Protein AF-A0A672KCG5-F1 (afdb_monomer)

Structure (mmCIF, N/CA/C/O backbone):
data_AF-A0A672KCG5-F1
#
_entry.id   AF-A0A672KCG5-F1
#
loop_
_atom_site.group_PDB
_atom_site.id
_atom_site.type_symbol
_atom_site.label_atom_id
_atom_site.label_alt_id
_atom_site.label_comp_id
_atom_site.label_asym_id
_atom_site.label_entity_id
_atom_site.label_seq_id
_atom_site.pdbx_PDB_ins_code
_atom_site.Cartn_x
_atom_site.Cartn_y
_atom_site.Cartn_z
_atom_site.occupancy
_atom_site.B_iso_or_equiv
_atom_site.auth_seq_id
_atom_site.auth_comp_id
_atom_site.auth_asym_id
_atom_site.auth_atom_id
_atom_site.pdbx_PDB_model_num
ATOM 1 N N . MET A 1 1 ? -6.458 -7.877 -13.369 1.00 79.88 1 MET A N 1
ATOM 2 C CA . MET A 1 1 ? -6.335 -8.167 -11.924 1.00 79.88 1 MET A CA 1
ATOM 3 C C . MET A 1 1 ? -4.850 -8.227 -11.585 1.00 79.88 1 MET A C 1
ATOM 5 O O . MET A 1 1 ? -4.157 -8.985 -12.246 1.00 79.88 1 MET A O 1
ATOM 9 N N . ILE A 1 2 ? -4.350 -7.375 -10.677 1.00 95.38 2 ILE A N 1
ATOM 10 C CA . ILE A 1 2 ? -2.902 -7.258 -10.365 1.00 95.38 2 ILE A CA 1
ATOM 11 C C . ILE A 1 2 ? -2.534 -7.689 -8.943 1.00 95.38 2 ILE A C 1
ATOM 13 O O . ILE A 1 2 ? -1.356 -7.815 -8.634 1.00 95.38 2 ILE A O 1
ATOM 17 N N . TYR A 1 3 ? -3.533 -7.888 -8.083 1.00 96.62 3 TYR A N 1
ATOM 18 C CA . TYR A 1 3 ? -3.367 -8.311 -6.700 1.00 96.62 3 TYR A CA 1
ATOM 19 C C . TYR A 1 3 ? -3.906 -9.727 -6.525 1.00 96.62 3 TYR A C 1
ATOM 21 O O . TYR A 1 3 ? -4.927 -10.094 -7.114 1.00 96.62 3 TYR A O 1
ATOM 29 N N . THR A 1 4 ? -3.234 -10.533 -5.713 1.00 96.69 4 THR A N 1
ATOM 30 C CA . THR A 1 4 ? -3.655 -11.900 -5.387 1.00 96.69 4 THR A CA 1
ATOM 31 C C . THR A 1 4 ? -3.192 -12.263 -3.986 1.00 96.69 4 THR A C 1
ATOM 33 O O . THR A 1 4 ? -2.094 -11.908 -3.565 1.00 96.69 4 THR A O 1
ATOM 36 N N . TYR A 1 5 ? -4.036 -12.969 -3.240 1.00 95.75 5 TYR A N 1
ATOM 37 C CA . TYR A 1 5 ? -3.682 -13.440 -1.910 1.00 95.75 5 TYR A CA 1
ATOM 38 C C . TYR A 1 5 ? -2.864 -14.730 -1.964 1.00 95.75 5 TYR A C 1
ATOM 40 O O . TYR A 1 5 ? -3.201 -15.653 -2.696 1.00 95.75 5 TYR A O 1
ATOM 48 N N . SER A 1 6 ? -1.831 -14.798 -1.127 1.00 94.81 6 SER A N 1
ATOM 49 C CA . SER A 1 6 ? -1.044 -16.003 -0.867 1.00 94.81 6 SER A CA 1
ATOM 50 C C . SER A 1 6 ? -0.867 -16.151 0.642 1.00 94.81 6 SER A C 1
ATOM 52 O O . SER A 1 6 ? 0.056 -15.587 1.230 1.00 94.81 6 SER A O 1
ATOM 54 N N . GLY A 1 7 ? -1.795 -16.857 1.294 1.00 92.31 7 GLY A N 1
ATOM 55 C CA . GLY A 1 7 ? -1.801 -16.993 2.753 1.00 92.31 7 GLY A CA 1
ATOM 56 C C . GLY A 1 7 ? -1.974 -15.637 3.437 1.00 92.31 7 GLY A C 1
ATOM 57 O O . GLY A 1 7 ? -2.993 -14.983 3.255 1.00 92.31 7 GLY A O 1
ATOM 58 N N . LEU A 1 8 ? -0.988 -15.181 4.205 1.00 90.69 8 LEU A N 1
ATOM 59 C CA . LEU A 1 8 ? -1.003 -13.850 4.831 1.00 90.69 8 LEU A CA 1
ATOM 60 C C . LEU A 1 8 ? -0.619 -12.721 3.862 1.00 90.69 8 LEU A C 1
ATOM 62 O O . LEU A 1 8 ? -0.945 -11.562 4.101 1.00 90.69 8 LEU A O 1
ATOM 66 N N . PHE A 1 9 ? 0.045 -13.049 2.756 1.00 93.94 9 PHE A N 1
ATOM 67 C CA . PHE A 1 9 ? 0.602 -12.059 1.846 1.00 93.94 9 PHE A CA 1
ATOM 68 C C . PHE A 1 9 ? -0.422 -11.582 0.813 1.00 93.94 9 PHE A C 1
ATOM 70 O O . PHE A 1 9 ? -1.248 -12.353 0.312 1.00 93.94 9 PHE A O 1
ATOM 77 N N . CYS A 1 10 ? -0.321 -10.304 0.449 1.00 95.12 10 CYS A N 1
ATOM 78 C CA . CYS A 1 10 ? -0.938 -9.743 -0.748 1.00 95.12 10 CYS A CA 1
ATOM 79 C C . CYS A 1 10 ? 0.155 -9.571 -1.803 1.00 95.12 10 CYS A C 1
ATOM 81 O O . CYS A 1 10 ? 1.007 -8.690 -1.692 1.00 95.12 10 CYS A O 1
ATOM 83 N N . VAL A 1 11 ? 0.156 -10.450 -2.800 1.00 95.94 11 VAL A N 1
ATOM 84 C CA . VAL A 1 11 ? 1.096 -10.410 -3.918 1.00 95.94 11 VAL A CA 1
ATOM 85 C C . VAL A 1 11 ? 0.572 -9.415 -4.942 1.00 95.94 11 VAL A C 1
ATOM 87 O O . VAL A 1 11 ? -0.613 -9.426 -5.274 1.00 95.94 11 VAL A O 1
ATOM 90 N N . THR A 1 12 ? 1.454 -8.556 -5.445 1.00 95.31 12 THR A N 1
ATOM 91 C CA . THR A 1 12 ? 1.142 -7.600 -6.507 1.00 95.31 12 THR A CA 1
ATOM 92 C C . THR A 1 12 ? 2.102 -7.773 -7.674 1.00 95.31 12 THR A C 1
ATOM 94 O O . THR A 1 12 ? 3.296 -7.997 -7.473 1.00 95.31 12 THR A O 1
ATOM 97 N N . VAL A 1 13 ? 1.581 -7.670 -8.894 1.00 94.88 13 VAL A N 1
ATOM 98 C CA . VAL A 1 13 ? 2.373 -7.663 -10.127 1.00 94.88 13 VAL A CA 1
ATOM 99 C C . VAL A 1 13 ? 2.251 -6.287 -10.762 1.00 94.88 13 VAL A C 1
ATOM 101 O O . VAL A 1 13 ? 1.143 -5.806 -10.989 1.00 94.88 13 VAL A O 1
ATOM 104 N N . ASN A 1 14 ? 3.384 -5.647 -11.060 1.00 93.62 14 ASN A N 1
ATOM 105 C CA . ASN A 1 14 ? 3.387 -4.341 -11.711 1.00 93.62 14 ASN A CA 1
ATOM 106 C C . ASN A 1 14 ? 2.785 -4.456 -13.129 1.00 93.62 14 ASN A C 1
ATOM 108 O O . ASN A 1 14 ? 3.369 -5.142 -13.968 1.00 93.62 14 ASN A O 1
ATOM 112 N N . PRO A 1 15 ? 1.648 -3.796 -13.431 1.00 93.62 15 PRO A N 1
ATOM 113 C CA . PRO A 1 15 ? 1.016 -3.897 -14.746 1.00 93.62 15 PRO A CA 1
ATOM 114 C C . PRO A 1 15 ? 1.730 -3.094 -15.839 1.00 93.62 15 PRO A C 1
ATOM 116 O O . PRO A 1 15 ? 1.352 -3.216 -17.003 1.00 93.62 15 PRO A O 1
ATOM 119 N N . TYR A 1 16 ? 2.676 -2.216 -15.478 1.00 90.25 16 TYR A N 1
ATOM 120 C CA . TYR A 1 16 ? 3.294 -1.232 -16.381 1.00 90.25 16 TYR A CA 1
ATOM 121 C C . TYR A 1 16 ? 2.275 -0.381 -17.167 1.00 90.25 16 TYR A C 1
ATOM 123 O O . TYR A 1 16 ? 2.574 0.156 -18.231 1.00 90.25 16 TYR A O 1
ATOM 131 N N . LYS A 1 17 ? 1.051 -0.264 -16.639 1.00 90.50 17 LYS A N 1
ATOM 132 C CA . LYS A 1 17 ? -0.076 0.473 -17.215 1.00 90.50 17 LYS A CA 1
ATOM 133 C C . LYS A 1 17 ? -0.867 1.143 -16.101 1.00 90.50 17 LYS A C 1
ATOM 135 O O . LYS A 1 17 ? -0.958 0.615 -14.991 1.00 90.50 17 LYS A O 1
ATOM 140 N N . LEU A 1 18 ? -1.460 2.291 -16.410 1.00 88.25 18 LEU A N 1
ATOM 141 C CA . LEU A 1 18 ? -2.422 2.930 -15.522 1.00 88.25 18 LEU A CA 1
ATOM 142 C C . LEU A 1 18 ? -3.716 2.118 -15.546 1.00 88.25 18 LEU A C 1
ATOM 144 O O . LEU A 1 18 ? -4.291 1.886 -16.607 1.00 88.25 18 LEU A O 1
ATOM 148 N N . LEU A 1 19 ? -4.141 1.661 -14.373 1.00 91.44 19 LEU A N 1
ATOM 149 C CA . LEU A 1 19 ? -5.399 0.953 -14.180 1.00 91.44 19 LEU A CA 1
ATOM 150 C C . LEU A 1 19 ? -6.286 1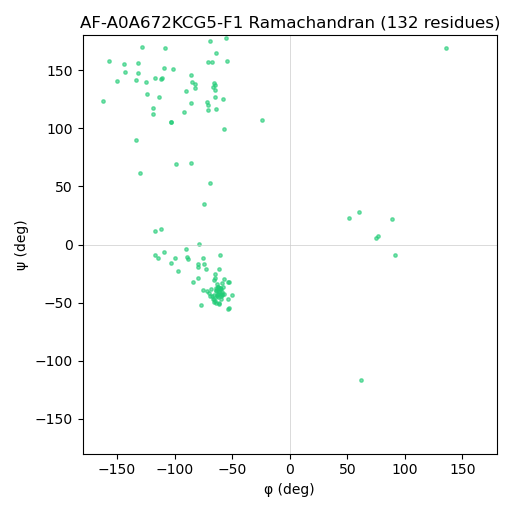.788 -13.246 1.00 91.44 19 LEU A C 1
ATOM 152 O O . LEU A 1 19 ? -5.749 2.342 -12.281 1.00 91.44 19 LEU A O 1
ATOM 156 N N . PRO A 1 20 ? -7.614 1.824 -13.457 1.00 92.69 20 PRO A N 1
ATOM 157 C CA . PRO A 1 20 ? -8.569 2.561 -12.615 1.00 92.69 20 PRO A CA 1
ATOM 158 C C . PRO A 1 20 ? -8.831 1.860 -11.263 1.00 92.69 20 PRO A C 1
ATOM 160 O O . PRO A 1 20 ? -9.934 1.836 -10.737 1.00 92.69 20 PRO A O 1
ATOM 163 N N . VAL A 1 21 ? -7.813 1.207 -10.695 1.00 92.69 21 VAL A N 1
ATOM 164 C CA . VAL A 1 21 ? -7.911 0.428 -9.444 1.00 92.69 21 VAL A CA 1
ATOM 165 C C . VAL A 1 21 ? -7.631 1.272 -8.198 1.00 92.69 21 VAL A C 1
ATOM 167 O O . VAL A 1 21 ? -7.731 0.781 -7.081 1.00 92.69 21 VAL A O 1
ATOM 170 N N . TYR A 1 22 ? -7.267 2.543 -8.375 1.00 90.88 22 TYR A N 1
ATOM 171 C CA . TYR A 1 22 ? -6.936 3.465 -7.283 1.00 90.88 22 TYR A CA 1
ATOM 172 C C . TYR A 1 22 ? -7.892 4.657 -7.196 1.00 90.88 22 TYR A C 1
ATOM 174 O O . TYR A 1 22 ? -7.589 5.623 -6.495 1.00 90.88 22 TYR A O 1
ATOM 182 N N . ASP A 1 23 ? -9.005 4.603 -7.923 1.00 91.25 23 ASP A N 1
ATOM 183 C CA . ASP A 1 23 ? -9.985 5.681 -7.962 1.00 91.25 23 ASP A CA 1
ATOM 184 C C . ASP A 1 23 ? -10.738 5.774 -6.627 1.00 91.25 23 ASP A C 1
ATOM 186 O O . ASP A 1 23 ? -10.811 4.814 -5.852 1.00 91.25 23 ASP A O 1
ATOM 190 N N . SER A 1 24 ? -11.304 6.946 -6.342 1.00 88.12 24 SER A N 1
ATOM 191 C CA . SER A 1 24 ? -12.018 7.220 -5.087 1.00 88.12 24 SER A CA 1
ATOM 192 C C . SER A 1 24 ? -13.208 6.283 -4.860 1.00 88.12 24 SER A C 1
ATOM 194 O O . SER A 1 24 ? -13.488 5.907 -3.723 1.00 88.12 24 SER A O 1
ATOM 196 N N . GLU A 1 25 ? -13.874 5.855 -5.931 1.00 92.25 25 GLU A N 1
ATOM 197 C CA . GLU A 1 25 ? -14.957 4.868 -5.885 1.00 92.25 25 GLU A CA 1
ATOM 198 C C . GLU A 1 25 ? -14.465 3.517 -5.356 1.00 92.25 25 GLU A C 1
ATOM 200 O O . GLU A 1 25 ? -15.122 2.887 -4.526 1.00 92.25 25 GLU A O 1
ATOM 205 N N . VAL A 1 26 ? -13.263 3.105 -5.771 1.00 92.88 26 VAL A N 1
ATOM 206 C CA . VAL A 1 26 ? -12.626 1.880 -5.283 1.00 92.88 26 VAL A CA 1
ATOM 207 C C . VAL A 1 26 ? -12.267 2.046 -3.809 1.00 92.88 26 VAL A C 1
ATOM 209 O O . VAL A 1 26 ? -12.571 1.171 -3.009 1.00 92.88 26 VAL A O 1
ATOM 212 N N . VAL A 1 27 ? -11.703 3.186 -3.403 1.00 91.19 27 VAL A N 1
ATOM 213 C CA . VAL A 1 27 ? -11.436 3.468 -1.978 1.00 91.19 27 VAL A CA 1
ATOM 214 C C . VAL A 1 27 ? -12.707 3.305 -1.134 1.00 91.19 27 VAL A C 1
ATOM 216 O O . VAL A 1 27 ? -12.683 2.611 -0.117 1.00 91.19 27 VAL A O 1
ATOM 219 N N . ALA A 1 28 ? -13.828 3.877 -1.578 1.00 90.81 28 ALA A N 1
ATOM 220 C CA . ALA A 1 28 ? -15.107 3.768 -0.881 1.00 90.81 28 ALA A CA 1
ATOM 221 C C . ALA A 1 28 ? -15.636 2.324 -0.830 1.00 90.81 28 ALA A C 1
ATOM 223 O O . ALA A 1 28 ? -16.148 1.901 0.206 1.00 90.81 28 ALA A O 1
ATOM 224 N N . ALA A 1 29 ? -15.482 1.555 -1.911 1.00 93.06 29 ALA A N 1
ATOM 225 C CA . ALA A 1 29 ? -15.951 0.172 -1.988 1.00 93.06 29 ALA A CA 1
ATOM 226 C C . ALA A 1 29 ? -15.220 -0.779 -1.023 1.00 93.06 29 ALA A C 1
ATOM 228 O O . ALA A 1 29 ? -15.813 -1.752 -0.557 1.00 93.06 29 ALA A O 1
ATOM 229 N N . TYR A 1 30 ? -13.947 -0.503 -0.722 1.00 94.00 30 TYR A N 1
ATOM 230 C CA . TYR A 1 30 ? -13.118 -1.323 0.170 1.00 94.00 30 TYR A CA 1
ATOM 231 C C . TYR A 1 30 ? -13.198 -0.914 1.645 1.00 94.00 30 TYR A C 1
ATOM 233 O O . TYR A 1 30 ? -12.742 -1.663 2.510 1.00 94.00 30 TYR A O 1
ATOM 241 N N . ARG A 1 31 ? -13.800 0.239 1.947 1.00 92.00 31 ARG A N 1
ATOM 242 C CA . ARG A 1 31 ? -13.913 0.750 3.312 1.00 92.00 31 ARG A CA 1
ATOM 243 C C . ARG A 1 31 ? -14.775 -0.157 4.181 1.00 92.00 31 ARG A C 1
ATOM 245 O O . ARG A 1 31 ? -15.935 -0.422 3.862 1.00 92.00 31 ARG A O 1
ATOM 252 N N . GLY A 1 32 ? -14.233 -0.571 5.321 1.00 89.62 32 GLY A N 1
ATOM 253 C CA . GLY A 1 32 ? -14.959 -1.370 6.301 1.00 89.62 32 GLY A CA 1
ATOM 254 C C . GLY A 1 32 ? -15.146 -2.839 5.910 1.00 89.62 32 GLY A C 1
ATOM 255 O O . GLY A 1 32 ? -15.870 -3.552 6.605 1.00 89.62 32 GLY A O 1
ATOM 256 N N . LYS A 1 33 ? -14.552 -3.292 4.799 1.00 91.88 33 LYS A N 1
ATOM 257 C CA . LYS A 1 33 ? -14.752 -4.641 4.262 1.00 91.88 33 LYS A CA 1
ATOM 258 C C . LYS A 1 33 ? -13.733 -5.614 4.823 1.00 91.88 33 LYS A C 1
ATOM 260 O O . LYS A 1 33 ? -12.527 -5.388 4.742 1.00 91.88 33 LYS A O 1
ATOM 265 N N . LYS A 1 34 ? -14.219 -6.766 5.288 1.00 88.69 34 LYS A N 1
ATOM 266 C CA . LYS A 1 34 ? -13.334 -7.867 5.674 1.00 88.69 34 LYS A CA 1
ATOM 267 C C . LYS A 1 34 ? -12.636 -8.443 4.450 1.00 88.69 34 LYS A C 1
ATOM 269 O O . LYS A 1 34 ? -13.151 -8.421 3.333 1.00 88.69 34 LYS A O 1
ATOM 274 N N . ARG A 1 35 ? -11.494 -9.088 4.684 1.00 88.75 35 ARG A N 1
ATOM 275 C CA . ARG A 1 35 ? -10.716 -9.775 3.642 1.00 88.75 35 ARG A CA 1
ATOM 276 C C . ARG A 1 35 ? -11.520 -10.776 2.796 1.00 88.75 35 ARG A C 1
ATOM 278 O O . ARG A 1 35 ? -11.203 -10.962 1.630 1.00 88.75 35 ARG A O 1
ATOM 285 N N . SER A 1 36 ? -12.522 -11.430 3.379 1.00 89.06 36 SER A N 1
ATOM 286 C CA . SER A 1 36 ? -13.399 -12.390 2.692 1.00 89.06 36 SER A CA 1
ATOM 287 C C . SER A 1 36 ? -14.497 -11.735 1.850 1.00 89.06 36 SER A C 1
ATOM 289 O O . SER A 1 36 ? -15.112 -12.407 1.031 1.00 89.06 36 SER A O 1
ATOM 291 N N . GLU A 1 37 ? -14.772 -10.450 2.072 1.00 91.12 37 GLU A N 1
ATOM 292 C CA . GLU A 1 37 ? -15.888 -9.713 1.466 1.00 91.12 37 GLU A CA 1
ATOM 293 C C . GLU A 1 37 ? -15.458 -8.865 0.264 1.00 91.12 37 GLU A C 1
ATOM 295 O O . GLU A 1 37 ? -16.308 -8.356 -0.464 1.00 91.12 37 GLU A O 1
ATOM 300 N N . ALA A 1 38 ? -14.150 -8.700 0.058 1.00 91.25 38 ALA A N 1
ATOM 301 C CA . ALA A 1 38 ? -13.583 -7.907 -1.020 1.00 91.25 38 ALA A CA 1
ATOM 302 C C . ALA A 1 38 ? -12.482 -8.690 -1.755 1.00 91.25 38 ALA A C 1
ATOM 304 O O . ALA A 1 38 ? -11.767 -9.483 -1.134 1.00 91.25 38 ALA A O 1
ATOM 305 N N . PRO A 1 39 ? -12.309 -8.479 -3.073 1.00 93.94 39 PRO A N 1
ATOM 306 C CA . PRO A 1 39 ? -11.231 -9.121 -3.808 1.00 93.94 39 PRO A CA 1
ATOM 307 C C . PRO A 1 39 ? -9.850 -8.652 -3.312 1.00 93.94 39 PRO A C 1
ATOM 309 O O . PRO A 1 39 ? -9.741 -7.649 -2.605 1.00 93.94 39 PRO A O 1
ATOM 312 N N . PRO A 1 40 ? -8.761 -9.359 -3.664 1.00 96.00 40 PRO A N 1
ATOM 313 C CA . PRO A 1 40 ? -7.426 -8.959 -3.245 1.00 96.00 40 PRO A CA 1
ATOM 314 C C . PRO A 1 40 ? -7.089 -7.540 -3.708 1.00 96.00 40 PRO A C 1
ATOM 316 O O . PRO A 1 40 ? -7.154 -7.237 -4.899 1.00 96.00 40 PRO A O 1
ATOM 319 N N . HIS A 1 41 ? -6.706 -6.680 -2.766 1.00 96.19 41 HIS A N 1
ATOM 320 C CA . HIS A 1 41 ? -6.283 -5.310 -3.040 1.00 96.19 41 HIS A CA 1
ATOM 321 C C . HIS A 1 41 ? -5.391 -4.770 -1.919 1.00 96.19 41 HIS A C 1
ATOM 323 O O . HIS A 1 41 ? -5.457 -5.241 -0.780 1.00 96.19 41 HIS A O 1
ATOM 329 N N . ILE A 1 42 ? -4.582 -3.749 -2.222 1.00 95.75 42 ILE A N 1
ATOM 330 C CA . ILE A 1 42 ? -3.789 -3.043 -1.202 1.00 95.75 42 ILE A CA 1
ATOM 331 C C . ILE A 1 42 ? -4.689 -2.344 -0.172 1.00 95.75 42 ILE A C 1
ATOM 333 O O . ILE A 1 42 ? -4.380 -2.345 1.014 1.00 95.75 42 ILE A O 1
ATOM 337 N N . PHE A 1 43 ? -5.848 -1.841 -0.605 1.00 95.62 43 PHE A N 1
ATOM 338 C CA . PHE A 1 43 ? -6.822 -1.180 0.270 1.00 95.62 43 PHE A CA 1
ATOM 339 C C . PHE A 1 43 ? -7.407 -2.123 1.317 1.00 95.62 4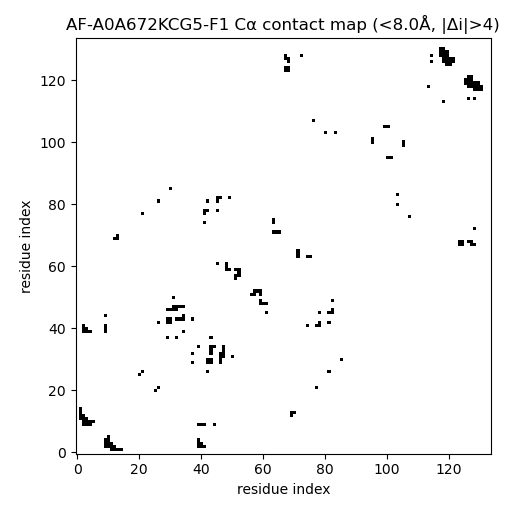3 PHE A C 1
ATOM 341 O O . PHE A 1 43 ? -7.524 -1.721 2.463 1.00 95.62 43 PHE A O 1
ATOM 348 N N . THR A 1 44 ? -7.660 -3.395 0.991 1.00 94.75 44 THR A N 1
ATOM 349 C CA . THR A 1 44 ? -8.090 -4.385 1.990 1.00 94.75 44 THR A CA 1
ATOM 350 C C . THR A 1 44 ? -7.029 -4.609 3.069 1.00 94.75 44 THR A C 1
ATOM 352 O O . THR A 1 44 ? -7.360 -4.828 4.228 1.00 94.75 44 THR A O 1
ATOM 355 N N . ILE A 1 45 ? -5.739 -4.577 2.709 1.00 95.25 45 ILE A N 1
ATOM 356 C CA . ILE A 1 45 ? -4.646 -4.715 3.685 1.00 95.25 45 ILE A CA 1
ATOM 357 C C . ILE A 1 45 ? -4.582 -3.479 4.585 1.00 95.25 45 ILE A C 1
ATOM 359 O O . ILE A 1 45 ? -4.485 -3.620 5.802 1.00 95.25 45 ILE A O 1
ATOM 363 N N . SER A 1 46 ? -4.686 -2.285 3.998 1.00 95.25 46 SER A N 1
ATOM 364 C CA . SER A 1 46 ? -4.726 -1.027 4.745 1.00 95.25 46 SER A CA 1
ATOM 365 C C . SER A 1 46 ? -5.952 -0.922 5.661 1.00 95.25 46 SER A C 1
ATOM 367 O O . SER A 1 46 ? -5.801 -0.536 6.815 1.00 95.25 46 SER A O 1
ATOM 369 N N . ASP A 1 47 ? -7.144 -1.300 5.191 1.00 94.69 47 ASP A N 1
ATOM 370 C CA . ASP A 1 47 ? -8.382 -1.245 5.978 1.00 94.69 47 ASP A CA 1
ATOM 371 C C . ASP A 1 47 ? -8.356 -2.232 7.142 1.00 94.69 47 ASP A C 1
ATOM 373 O O . ASP A 1 47 ? -8.602 -1.835 8.275 1.00 94.69 47 ASP A O 1
ATOM 377 N N . ASN A 1 48 ? -7.955 -3.485 6.899 1.00 93.31 48 ASN A N 1
ATOM 378 C CA . ASN A 1 48 ? -7.822 -4.473 7.970 1.00 93.31 48 ASN A CA 1
ATOM 379 C C . ASN A 1 48 ? -6.806 -4.019 9.025 1.00 93.31 48 ASN A C 1
ATOM 381 O O . ASN A 1 48 ? -7.082 -4.137 10.212 1.00 93.31 48 ASN A O 1
ATOM 385 N N . ALA A 1 49 ? -5.657 -3.463 8.617 1.00 94.25 49 ALA A N 1
ATOM 386 C CA . ALA A 1 49 ? -4.693 -2.906 9.565 1.00 94.25 49 ALA A CA 1
ATOM 387 C C . ALA A 1 49 ? -5.324 -1.773 10.393 1.00 94.25 49 ALA A C 1
ATOM 389 O O . ALA A 1 49 ? -5.189 -1.747 11.611 1.00 94.25 49 ALA A O 1
ATOM 390 N N . TYR A 1 50 ? -6.073 -0.866 9.764 1.00 93.31 50 TYR A N 1
ATOM 391 C CA . TYR A 1 50 ? -6.770 0.195 10.490 1.00 93.31 50 TYR A CA 1
ATOM 392 C C . TYR A 1 50 ? -7.821 -0.353 11.470 1.00 93.31 50 TYR A C 1
ATOM 394 O O . TYR A 1 50 ? -7.896 0.103 12.610 1.00 93.31 50 TYR A O 1
ATOM 402 N N . GLN A 1 51 ? -8.600 -1.355 11.060 1.00 92.25 51 GLN A N 1
ATOM 403 C CA . GLN A 1 51 ? -9.589 -2.004 11.919 1.00 92.25 51 GLN A CA 1
ATOM 404 C C . GLN A 1 51 ? -8.936 -2.714 13.109 1.00 92.25 51 GLN A C 1
ATOM 406 O O . GLN A 1 51 ? -9.322 -2.445 14.244 1.00 92.25 51 GLN A O 1
ATOM 411 N N . TYR A 1 52 ? -7.916 -3.546 12.876 1.00 93.44 52 TYR A N 1
ATOM 412 C CA . TYR A 1 52 ? -7.189 -4.239 13.945 1.00 93.44 52 TYR A CA 1
ATOM 413 C C . TYR A 1 52 ? -6.519 -3.257 14.908 1.00 93.44 52 TYR A C 1
ATOM 415 O O . TYR A 1 52 ? -6.598 -3.437 16.117 1.00 93.44 52 TYR A O 1
ATOM 423 N N . MET A 1 53 ? -5.970 -2.145 14.411 1.00 94.62 53 MET A N 1
ATOM 424 C CA . MET A 1 53 ? -5.446 -1.080 15.272 1.00 94.62 53 MET A CA 1
ATOM 425 C C . MET A 1 53 ? -6.512 -0.527 16.235 1.00 94.62 53 MET A C 1
ATOM 427 O O . MET A 1 53 ? -6.227 -0.286 17.409 1.00 94.62 53 MET A O 1
ATOM 431 N N . LEU A 1 54 ? -7.742 -0.308 15.757 1.00 91.25 54 LEU A N 1
ATOM 432 C CA . LEU A 1 54 ? -8.835 0.222 16.579 1.00 91.25 54 LEU A CA 1
ATOM 433 C C . LEU A 1 54 ? -9.417 -0.819 17.544 1.00 91.25 54 LEU A C 1
ATOM 435 O O . LEU A 1 54 ? -9.765 -0.465 18.675 1.00 91.25 54 LEU A O 1
ATOM 439 N N . THR A 1 55 ? -9.543 -2.070 17.100 1.00 94.00 55 THR A N 1
ATOM 440 C CA . THR A 1 55 ? -10.126 -3.168 17.881 1.00 94.00 55 THR A CA 1
ATOM 441 C C . THR A 1 55 ? -9.150 -3.698 18.925 1.00 94.00 55 THR A C 1
ATOM 443 O O . THR A 1 55 ? -9.492 -3.725 20.106 1.00 94.00 55 THR A O 1
ATOM 446 N N . ASP A 1 56 ? -7.933 -4.043 18.509 1.00 95.00 56 ASP A N 1
ATOM 447 C CA . ASP A 1 56 ? -6.945 -4.729 19.348 1.00 95.00 56 ASP A CA 1
ATOM 448 C C . ASP A 1 56 ? -6.085 -3.740 20.148 1.00 95.00 56 ASP A C 1
ATOM 450 O O . ASP A 1 56 ? -5.411 -4.124 21.098 1.00 95.00 56 ASP A O 1
ATOM 454 N N . ARG A 1 57 ? -6.144 -2.442 19.803 1.00 94.12 57 ARG A N 1
ATOM 455 C CA . ARG A 1 57 ? -5.362 -1.357 20.428 1.00 94.12 57 ARG A CA 1
ATOM 456 C C . ARG A 1 57 ? -3.848 -1.542 20.305 1.00 94.12 57 ARG A C 1
ATOM 458 O O . ARG A 1 57 ? -3.090 -1.009 21.112 1.00 94.12 57 ARG A O 1
ATOM 465 N N . GLU A 1 58 ? -3.411 -2.224 19.251 1.00 95.44 58 GLU A N 1
ATOM 466 C CA . GLU A 1 58 ? -2.001 -2.448 18.941 1.00 95.44 58 GLU A CA 1
ATOM 467 C C . GLU A 1 58 ? -1.554 -1.686 17.691 1.00 95.44 58 GLU A C 1
ATOM 469 O O . GLU A 1 58 ? -2.282 -1.573 16.699 1.00 95.44 58 GLU A O 1
ATOM 474 N N . ASN A 1 59 ? -0.315 -1.190 17.723 1.00 95.06 59 ASN A N 1
ATOM 475 C CA . ASN A 1 59 ? 0.304 -0.540 16.572 1.00 95.06 59 ASN A CA 1
ATOM 476 C C . ASN A 1 59 ? 0.496 -1.542 15.428 1.00 95.06 59 ASN A C 1
ATOM 478 O O . ASN A 1 59 ? 0.967 -2.657 15.640 1.00 95.06 59 ASN A O 1
ATOM 482 N N . GLN A 1 60 ? 0.195 -1.116 14.204 1.00 95.62 60 GLN A N 1
ATOM 483 C CA . GLN A 1 60 ? 0.256 -1.972 13.020 1.00 95.62 60 GLN A CA 1
ATOM 484 C C . GLN A 1 60 ? 1.421 -1.591 12.111 1.00 95.62 60 GLN A C 1
ATOM 486 O O . GLN A 1 60 ? 1.822 -0.430 12.036 1.00 95.62 60 GLN A O 1
ATOM 491 N N . SER A 1 61 ? 1.938 -2.572 11.373 1.00 95.19 61 SER A N 1
ATOM 492 C CA . SER A 1 61 ? 2.961 -2.350 10.352 1.00 95.19 61 SER A CA 1
ATOM 493 C C . SER A 1 61 ? 2.605 -3.086 9.062 1.00 95.19 61 SER A C 1
ATOM 495 O O . SER A 1 61 ? 2.080 -4.197 9.085 1.00 95.19 61 SER A O 1
ATOM 497 N N . ILE A 1 62 ? 2.879 -2.451 7.919 1.00 95.12 62 ILE A N 1
ATOM 498 C CA . ILE A 1 62 ? 2.713 -3.053 6.591 1.00 95.12 62 ILE A CA 1
ATOM 499 C C . ILE A 1 62 ? 4.081 -3.074 5.920 1.00 95.12 62 ILE A C 1
ATOM 501 O O . ILE A 1 62 ? 4.630 -2.030 5.568 1.00 95.12 62 ILE A O 1
ATOM 505 N N . LEU A 1 63 ? 4.624 -4.273 5.715 1.00 94.81 63 LEU A N 1
ATOM 506 C CA . LEU A 1 63 ? 5.903 -4.458 5.042 1.00 94.81 63 LEU A CA 1
ATOM 507 C C . LEU A 1 63 ? 5.693 -4.664 3.534 1.00 94.81 63 LEU A C 1
ATOM 509 O O . LEU A 1 63 ? 5.144 -5.677 3.106 1.00 94.81 63 LEU A O 1
ATOM 513 N N . ILE A 1 64 ? 6.164 -3.714 2.720 1.00 94.19 64 ILE A N 1
ATOM 514 C CA . ILE A 1 64 ? 6.105 -3.787 1.251 1.00 94.19 64 ILE A CA 1
ATOM 515 C C . ILE A 1 64 ? 7.490 -4.168 0.715 1.00 94.19 64 ILE A C 1
ATOM 517 O O . ILE A 1 64 ? 8.407 -3.344 0.688 1.00 94.19 64 ILE A O 1
ATOM 521 N N . THR A 1 65 ? 7.645 -5.417 0.272 1.00 93.12 65 THR A N 1
ATOM 522 C CA . THR A 1 65 ? 8.919 -5.970 -0.220 1.00 93.12 65 THR A CA 1
ATOM 523 C C . THR A 1 65 ? 8.934 -6.172 -1.737 1.00 93.12 65 THR A C 1
ATOM 525 O O . THR A 1 65 ? 7.923 -6.030 -2.423 1.00 93.12 65 THR A O 1
ATOM 528 N N . GLY A 1 66 ? 10.123 -6.456 -2.275 1.00 91.19 66 GLY A N 1
ATOM 529 C CA . GLY A 1 66 ? 10.343 -6.799 -3.681 1.00 91.19 66 GLY A CA 1
ATOM 530 C C . GLY A 1 66 ? 11.555 -6.093 -4.292 1.00 91.19 66 GLY A C 1
ATOM 531 O O . GLY A 1 66 ? 12.123 -5.173 -3.699 1.00 91.19 66 GLY A O 1
ATOM 532 N N . GLU A 1 67 ? 11.960 -6.506 -5.492 1.00 88.81 67 GLU A N 1
ATOM 533 C CA . GLU A 1 67 ? 13.107 -5.928 -6.205 1.00 88.81 67 GLU A CA 1
ATOM 534 C C . GLU A 1 67 ? 12.849 -4.492 -6.699 1.00 88.81 67 GLU A C 1
ATOM 536 O O . GLU A 1 67 ? 11.767 -3.916 -6.534 1.00 88.81 67 GLU A O 1
ATOM 541 N N . SER A 1 68 ? 13.866 -3.844 -7.269 1.00 83.25 68 SER A N 1
ATOM 542 C CA . SER A 1 68 ? 13.656 -2.546 -7.917 1.00 83.25 68 SER A CA 1
ATOM 543 C C . SER A 1 68 ? 12.767 -2.691 -9.159 1.00 83.25 68 SER A C 1
ATOM 545 O O . SER A 1 68 ? 12.910 -3.650 -9.905 1.00 83.25 68 SER A O 1
ATOM 547 N N . GLY A 1 69 ? 11.839 -1.751 -9.372 1.00 82.06 69 GLY A N 1
ATOM 548 C CA . GLY A 1 69 ? 10.936 -1.738 -10.535 1.00 82.06 69 GLY A CA 1
ATOM 549 C C . GLY A 1 69 ? 9.591 -2.449 -10.337 1.00 82.06 69 GLY A C 1
ATOM 550 O O . GLY A 1 69 ? 8.682 -2.268 -11.142 1.00 82.06 69 GLY A O 1
ATOM 551 N N . VAL A 1 70 ? 9.395 -3.177 -9.233 1.00 88.94 70 VAL A N 1
ATOM 552 C CA . VAL A 1 70 ? 8.147 -3.932 -8.971 1.00 88.94 70 VAL A CA 1
ATOM 553 C C . VAL A 1 70 ? 6.974 -3.073 -8.467 1.00 88.94 70 VAL A C 1
ATOM 555 O O . VAL A 1 70 ? 5.898 -3.592 -8.198 1.00 88.94 70 VAL A O 1
ATOM 558 N N . GLY A 1 71 ? 7.158 -1.756 -8.320 1.00 87.56 71 GLY A N 1
ATOM 559 C CA . GLY A 1 71 ? 6.082 -0.837 -7.924 1.00 87.56 71 GLY A CA 1
ATOM 560 C C . GLY A 1 71 ? 5.891 -0.638 -6.414 1.00 87.56 71 GLY A C 1
ATOM 561 O O . GLY A 1 71 ? 4.818 -0.204 -5.997 1.00 87.56 71 GLY A O 1
ATOM 562 N N . LYS A 1 72 ? 6.912 -0.902 -5.581 1.00 89.94 72 LYS A N 1
ATOM 563 C CA . LYS A 1 72 ? 6.846 -0.686 -4.117 1.00 89.94 72 LYS A CA 1
ATOM 564 C C . LYS A 1 72 ? 6.411 0.735 -3.749 1.00 89.94 72 LYS A C 1
ATOM 566 O O . LYS A 1 72 ? 5.394 0.907 -3.093 1.00 89.94 72 LYS A O 1
ATOM 571 N N . THR A 1 73 ? 7.124 1.747 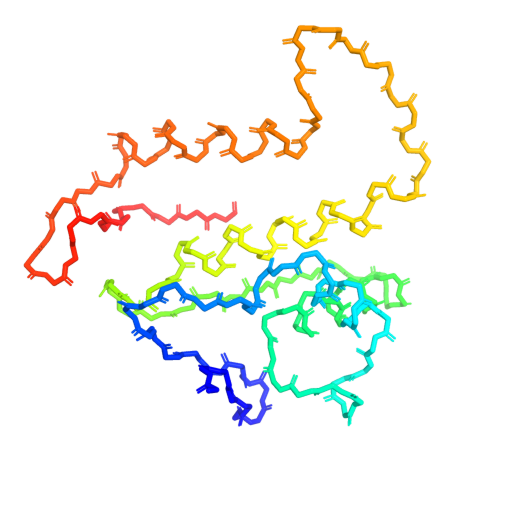-4.251 1.00 85.88 73 THR A N 1
ATOM 572 C CA . THR A 1 73 ? 6.865 3.168 -3.958 1.00 85.88 73 THR A CA 1
ATOM 573 C C . THR A 1 73 ? 5.447 3.592 -4.340 1.00 85.88 73 THR A C 1
ATOM 575 O O . THR A 1 73 ? 4.816 4.364 -3.623 1.00 85.88 73 THR A O 1
ATOM 578 N N . VAL A 1 74 ? 4.915 3.058 -5.445 1.00 88.38 74 VAL A N 1
ATOM 579 C CA . VAL A 1 74 ? 3.539 3.330 -5.880 1.00 88.38 74 VAL A CA 1
ATOM 580 C C . VAL A 1 74 ? 2.544 2.749 -4.878 1.00 88.38 74 VAL A C 1
ATOM 582 O O . VAL A 1 74 ? 1.674 3.474 -4.406 1.00 88.38 74 VAL A O 1
ATOM 585 N N . ASN A 1 75 ? 2.709 1.483 -4.489 1.00 92.38 75 ASN A N 1
ATOM 586 C CA . ASN A 1 75 ? 1.844 0.846 -3.493 1.00 92.38 75 ASN A CA 1
ATOM 587 C C . ASN A 1 75 ? 1.912 1.556 -2.131 1.00 92.38 75 ASN A C 1
ATOM 589 O O . ASN A 1 75 ? 0.870 1.799 -1.527 1.00 92.38 75 ASN A O 1
ATOM 593 N N . THR A 1 76 ? 3.102 1.973 -1.682 1.00 91.00 76 THR A N 1
ATOM 594 C CA . THR A 1 76 ? 3.269 2.748 -0.442 1.00 91.00 76 THR A CA 1
ATOM 595 C C . THR A 1 76 ? 2.497 4.066 -0.494 1.00 91.00 76 THR A C 1
ATOM 597 O O . THR A 1 76 ? 1.757 4.381 0.437 1.00 91.00 76 THR A O 1
ATOM 600 N N . LYS A 1 77 ? 2.603 4.822 -1.597 1.00 87.31 77 LYS A N 1
ATOM 601 C CA . LYS A 1 77 ? 1.843 6.071 -1.780 1.00 87.31 77 LYS A CA 1
ATOM 602 C C . LYS A 1 77 ? 0.333 5.834 -1.710 1.00 87.31 77 LYS A C 1
ATOM 604 O O . LYS A 1 77 ? -0.366 6.606 -1.061 1.00 87.31 77 LYS A O 1
ATOM 609 N N . ARG A 1 78 ? -0.165 4.767 -2.345 1.00 90.88 78 ARG A N 1
ATOM 610 C CA . ARG A 1 78 ? -1.599 4.430 -2.342 1.00 90.88 78 ARG A CA 1
ATOM 611 C C . ARG A 1 78 ? -2.101 3.995 -0.967 1.00 90.88 78 ARG A C 1
ATOM 613 O O . ARG A 1 78 ? -3.192 4.401 -0.586 1.00 90.88 78 ARG A O 1
ATOM 620 N N . ALA A 1 79 ? -1.305 3.250 -0.202 1.00 92.50 79 ALA A N 1
ATOM 621 C CA . ALA A 1 79 ? -1.647 2.895 1.175 1.00 92.50 79 ALA A CA 1
ATOM 622 C C . ALA A 1 79 ? -1.746 4.141 2.078 1.00 92.50 79 ALA A C 1
ATOM 624 O O . ALA A 1 79 ? -2.712 4.290 2.819 1.00 92.50 79 ALA A O 1
ATOM 625 N N . ILE A 1 80 ? -0.796 5.078 1.965 1.00 89.50 80 ILE A N 1
ATOM 626 C CA . ILE A 1 80 ? -0.825 6.348 2.714 1.00 89.50 80 ILE A CA 1
ATOM 627 C C . ILE A 1 80 ? -2.059 7.181 2.343 1.00 89.50 80 ILE A C 1
ATOM 629 O O . ILE A 1 80 ? -2.750 7.680 3.228 1.00 89.50 80 ILE A O 1
ATOM 633 N N . GLN A 1 81 ? -2.362 7.303 1.047 1.00 86.69 81 GLN A N 1
ATOM 634 C CA . GLN A 1 81 ? -3.563 7.998 0.566 1.00 86.69 81 GLN A CA 1
ATOM 635 C C . GLN A 1 81 ? -4.853 7.367 1.100 1.00 86.69 81 GLN A C 1
ATOM 637 O O . GLN A 1 81 ? -5.784 8.082 1.463 1.00 86.69 81 GLN A O 1
ATOM 642 N N . TYR A 1 82 ? -4.899 6.036 1.188 1.00 91.00 82 TYR A N 1
ATOM 643 C CA . TYR A 1 82 ? -6.032 5.336 1.776 1.00 91.00 82 TYR A CA 1
ATOM 644 C C . TYR A 1 82 ? -6.214 5.715 3.252 1.00 91.00 82 TYR A C 1
ATOM 646 O O . TYR A 1 82 ? -7.300 6.149 3.635 1.00 91.00 82 TYR A O 1
ATOM 654 N N . PHE A 1 83 ? -5.150 5.643 4.062 1.00 90.19 83 PHE A N 1
ATOM 655 C CA . PHE A 1 83 ? -5.205 6.024 5.480 1.00 90.19 83 PHE A CA 1
ATOM 656 C C . PHE A 1 83 ? -5.640 7.473 5.689 1.00 90.19 83 PHE A C 1
ATOM 658 O O . PHE A 1 83 ? -6.491 7.733 6.535 1.00 90.19 83 PHE A O 1
ATOM 665 N N . ALA A 1 84 ? -5.104 8.392 4.888 1.00 84.94 84 ALA A N 1
ATOM 666 C CA . ALA A 1 84 ? -5.530 9.785 4.854 1.00 84.94 84 ALA A CA 1
ATOM 667 C C . ALA A 1 84 ? -7.051 9.900 4.642 1.00 84.94 84 ALA A C 1
ATOM 669 O O . ALA A 1 84 ? -7.760 10.430 5.496 1.00 84.94 84 ALA A O 1
ATOM 670 N N . SER A 1 85 ? -7.570 9.271 3.583 1.00 84.25 85 SER A N 1
ATOM 671 C CA . SER A 1 85 ? -8.991 9.356 3.225 1.00 84.25 85 SER A CA 1
ATOM 672 C C . SER A 1 85 ? -9.950 8.833 4.304 1.00 84.25 85 SER A C 1
ATOM 674 O O . SER A 1 85 ? -11.016 9.413 4.515 1.00 84.25 85 SER A O 1
ATOM 676 N N . ILE A 1 86 ? -9.589 7.756 5.014 1.00 84.38 86 ILE A N 1
ATOM 677 C CA . ILE A 1 86 ? -10.455 7.164 6.045 1.00 84.38 86 ILE A CA 1
ATOM 678 C C . ILE A 1 86 ? -10.307 7.865 7.400 1.00 84.38 86 ILE A C 1
ATOM 680 O O . ILE A 1 86 ? -11.291 7.961 8.137 1.00 84.38 86 ILE A O 1
ATOM 684 N N . ALA A 1 87 ? -9.112 8.375 7.719 1.00 77.88 87 ALA A N 1
ATOM 685 C CA . ALA A 1 87 ? -8.827 9.047 8.985 1.00 77.88 87 ALA A CA 1
ATOM 686 C C . ALA A 1 87 ? -9.329 10.499 9.001 1.00 77.88 87 ALA A C 1
ATOM 688 O O . ALA A 1 87 ? -9.728 10.993 10.056 1.00 77.88 87 ALA A O 1
ATOM 689 N N . ALA A 1 88 ? -9.397 11.166 7.844 1.00 68.56 88 ALA A N 1
ATOM 690 C CA . ALA A 1 88 ? -9.907 12.535 7.725 1.00 68.56 88 ALA A CA 1
ATOM 691 C C . ALA A 1 88 ? -11.377 12.699 8.143 1.00 68.56 88 ALA A C 1
ATOM 693 O O . ALA A 1 88 ? -11.810 13.798 8.487 1.00 68.56 88 ALA A O 1
ATOM 694 N N . VAL A 1 89 ? -12.151 11.610 8.152 1.00 58.59 89 VAL A N 1
ATOM 695 C CA . VAL A 1 89 ? -13.573 11.617 8.532 1.00 58.59 89 VAL A CA 1
ATOM 696 C C . VAL A 1 89 ? -13.758 11.769 10.056 1.00 58.59 89 VAL A C 1
ATOM 698 O O . VAL A 1 89 ? -14.830 12.159 10.513 1.00 58.59 89 VAL A O 1
ATOM 701 N N . GLY A 1 90 ? -12.711 11.525 10.855 1.00 49.50 90 GLY A N 1
ATOM 702 C CA . GLY A 1 90 ? -12.730 11.594 12.319 1.00 49.50 90 GLY A CA 1
ATOM 703 C C . GLY A 1 90 ? -12.178 12.901 12.898 1.00 49.50 90 GLY A C 1
ATOM 704 O O . GLY A 1 90 ? -11.130 12.901 13.532 1.00 49.50 90 GLY A O 1
ATOM 705 N N . GLY A 1 91 ? -12.884 14.020 12.723 1.00 45.66 91 GLY A N 1
ATOM 706 C CA . GLY A 1 91 ? -12.847 15.129 13.694 1.00 45.66 91 GLY A CA 1
ATOM 707 C C . GLY A 1 91 ? -11.635 16.073 13.728 1.00 45.66 91 GLY A C 1
ATOM 708 O O . GLY A 1 91 ? -11.598 16.946 14.592 1.00 45.66 91 GLY A O 1
ATOM 709 N N . ALA A 1 92 ? -10.678 16.005 12.801 1.00 47.88 92 ALA A N 1
ATOM 710 C CA . ALA A 1 92 ? -9.641 17.036 12.704 1.00 47.88 92 ALA A CA 1
ATOM 711 C C . ALA A 1 92 ? -10.108 18.220 11.838 1.00 47.88 92 ALA A C 1
ATOM 713 O O . ALA A 1 92 ? -9.574 18.487 10.763 1.00 47.88 92 ALA A O 1
ATOM 714 N N . THR A 1 93 ? -11.056 19.009 12.350 1.00 46.56 93 THR A N 1
ATOM 715 C CA . THR A 1 93 ? -11.227 20.423 11.962 1.00 46.56 93 THR A CA 1
ATOM 716 C C . THR A 1 93 ? -10.043 21.253 12.482 1.00 46.56 93 THR A C 1
ATOM 718 O O . THR A 1 93 ? -10.206 22.243 13.194 1.00 46.56 93 THR A O 1
ATOM 721 N N . GLY A 1 94 ? -8.817 20.828 12.176 1.00 47.59 94 GLY A N 1
ATOM 722 C CA . GLY A 1 94 ? -7.618 21.616 12.409 1.00 47.59 94 GLY A CA 1
ATOM 723 C C . GLY A 1 94 ? -7.617 22.761 11.408 1.00 47.59 94 GLY A C 1
ATOM 724 O O . GLY A 1 94 ? -7.673 22.514 10.206 1.00 47.59 94 GLY A O 1
ATOM 725 N N . LYS A 1 95 ? -7.621 24.002 11.912 1.00 45.47 95 LYS A N 1
ATOM 726 C CA . LYS A 1 95 ? -7.534 25.264 11.157 1.00 45.47 95 LYS A CA 1
ATOM 727 C C . LYS A 1 95 ? -6.859 25.072 9.793 1.00 45.47 95 LYS A C 1
ATOM 729 O O . LYS A 1 95 ? -5.641 24.919 9.724 1.00 45.47 95 LYS A O 1
ATOM 734 N N . ARG A 1 96 ? -7.652 25.122 8.716 1.00 48.53 96 ARG A N 1
ATOM 735 C CA . ARG A 1 96 ? -7.144 25.266 7.347 1.00 48.53 96 ARG A CA 1
ATOM 736 C C . ARG A 1 96 ? -6.318 26.551 7.304 1.00 48.53 96 ARG A C 1
ATOM 738 O O . ARG A 1 96 ? -6.882 27.638 7.237 1.00 48.53 96 ARG A O 1
ATOM 745 N N . LEU A 1 97 ? -4.996 26.446 7.391 1.00 48.66 97 LEU A N 1
ATOM 746 C CA . LEU A 1 97 ? -4.119 27.543 7.006 1.00 48.66 97 LEU A CA 1
ATOM 747 C C . LEU A 1 97 ? -4.212 27.630 5.478 1.00 48.66 97 LEU A C 1
ATOM 749 O O . LEU A 1 97 ? -3.800 26.681 4.820 1.00 48.66 97 LEU A O 1
ATOM 753 N N . PRO A 1 98 ? -4.724 28.726 4.891 1.00 50.91 98 PRO A N 1
ATOM 754 C CA . PRO A 1 98 ? -4.985 28.819 3.448 1.00 50.91 98 PRO A CA 1
ATOM 755 C C . PRO A 1 98 ? -3.735 28.639 2.562 1.00 50.91 98 PRO A C 1
ATOM 757 O O . PRO A 1 98 ? -3.857 28.505 1.353 1.00 50.91 98 PRO A O 1
ATOM 760 N N . SER A 1 99 ? -2.539 28.604 3.161 1.00 56.19 99 SER A N 1
ATOM 761 C CA . SER A 1 99 ? -1.246 28.424 2.494 1.00 56.19 99 SER A CA 1
ATOM 762 C C . SER A 1 99 ? -0.637 27.018 2.629 1.00 56.19 99 SER A C 1
ATOM 764 O O . SER A 1 99 ? 0.284 26.705 1.875 1.00 56.19 99 SER A O 1
ATOM 766 N N . LYS A 1 100 ? -1.095 26.170 3.560 1.00 54.50 100 LYS A N 1
ATOM 767 C CA . LYS A 1 100 ? -0.572 24.805 3.733 1.00 54.50 100 LYS A CA 1
ATOM 768 C C . LYS A 1 100 ? -1.719 23.830 3.494 1.00 54.50 100 LYS A C 1
ATOM 770 O O . LYS A 1 100 ? -2.710 23.881 4.214 1.00 54.50 100 LYS A O 1
ATOM 775 N N . GLY A 1 101 ? -1.587 22.985 2.470 1.00 60.53 101 GLY A N 1
ATOM 776 C CA . GLY A 1 101 ? -2.558 21.934 2.154 1.00 60.53 101 GLY A CA 1
ATOM 777 C C . GLY A 1 101 ? -2.823 21.002 3.340 1.00 60.53 101 GLY A C 1
ATOM 778 O O . GLY A 1 101 ? -2.222 21.137 4.415 1.00 60.53 101 GLY A O 1
ATOM 779 N N . THR A 1 102 ? -3.727 20.046 3.149 1.00 68.56 102 THR A N 1
ATOM 780 C CA . THR A 1 102 ? -4.051 19.046 4.176 1.00 68.56 102 THR A CA 1
ATOM 781 C C . THR A 1 102 ? -2.782 18.325 4.659 1.00 68.56 102 THR A C 1
ATOM 783 O O . THR A 1 102 ? -1.760 18.303 3.972 1.00 68.56 102 THR A O 1
ATOM 786 N N . LEU A 1 103 ? -2.810 17.731 5.858 1.00 64.88 103 LEU A N 1
ATOM 787 C CA . LEU A 1 103 ? -1.683 16.914 6.338 1.00 64.88 103 LEU A CA 1
ATOM 788 C C . LEU A 1 103 ? -1.322 15.814 5.317 1.00 64.88 103 LEU A C 1
ATOM 790 O O . LEU A 1 103 ? -0.158 15.477 5.131 1.00 64.88 103 LEU A O 1
ATOM 794 N N . GLU A 1 104 ? -2.330 15.322 4.607 1.00 66.25 104 GLU A N 1
ATOM 795 C CA . GLU A 1 104 ? -2.248 14.366 3.506 1.00 66.25 104 GLU A CA 1
ATOM 796 C C . GLU A 1 104 ? -1.429 14.931 2.342 1.00 66.25 104 GLU A C 1
ATOM 798 O O . GLU A 1 104 ? -0.460 14.304 1.908 1.00 66.25 104 GLU A O 1
ATOM 803 N N . ASP A 1 105 ? -1.760 16.149 1.897 1.00 69.56 105 ASP A N 1
ATOM 804 C CA . ASP A 1 105 ? -1.015 16.864 0.859 1.00 69.56 105 ASP A CA 1
ATOM 805 C C . ASP A 1 105 ? 0.439 17.057 1.277 1.00 69.56 105 ASP A C 1
ATOM 807 O O . ASP A 1 105 ? 1.335 16.857 0.465 1.00 69.56 105 ASP A O 1
ATOM 811 N N . GLN A 1 106 ? 0.695 17.379 2.546 1.00 73.00 106 GLN A N 1
ATOM 812 C CA . GLN A 1 106 ? 2.054 17.565 3.062 1.00 73.00 106 GLN A CA 1
ATOM 813 C C . GLN A 1 106 ? 2.857 16.254 3.054 1.00 73.00 106 GLN A C 1
ATOM 815 O O . GLN A 1 106 ? 4.009 16.239 2.615 1.00 73.00 106 GLN A O 1
ATOM 820 N N . ILE A 1 107 ? 2.254 15.134 3.471 1.00 73.44 107 ILE A N 1
ATOM 821 C CA . ILE A 1 107 ? 2.900 13.810 3.431 1.00 73.44 107 ILE A CA 1
ATOM 822 C C . ILE A 1 107 ? 3.179 13.386 1.981 1.00 73.44 107 ILE A C 1
ATOM 824 O O . ILE A 1 107 ? 4.239 12.828 1.680 1.00 73.44 107 ILE A O 1
ATOM 828 N N . ILE A 1 108 ? 2.254 13.663 1.060 1.00 73.75 108 ILE A N 1
ATOM 829 C CA . ILE A 1 108 ? 2.426 13.351 -0.363 1.00 73.75 108 ILE A CA 1
ATOM 830 C C . ILE A 1 108 ? 3.493 14.258 -0.991 1.00 73.75 108 ILE A C 1
ATOM 832 O O . ILE A 1 108 ? 4.341 13.751 -1.729 1.00 73.75 108 ILE A O 1
ATOM 836 N N . GLN A 1 109 ? 3.502 15.554 -0.662 1.00 79.00 109 GLN A N 1
ATOM 837 C CA . GLN A 1 109 ? 4.471 16.555 -1.133 1.00 79.00 109 GLN A CA 1
ATOM 838 C C . GLN A 1 109 ? 5.898 16.289 -0.647 1.00 79.00 109 GLN A C 1
ATOM 840 O O . GLN A 1 109 ? 6.852 16.661 -1.330 1.00 79.00 109 GLN A O 1
ATOM 845 N N . ALA A 1 110 ? 6.069 15.595 0.480 1.00 81.06 110 ALA A N 1
ATOM 846 C CA . ALA A 1 110 ? 7.391 15.165 0.922 1.00 81.06 110 ALA A CA 1
ATOM 847 C C . ALA A 1 110 ? 8.024 14.144 -0.044 1.00 81.06 110 ALA A C 1
ATOM 849 O O . ALA A 1 110 ? 9.246 14.092 -0.168 1.00 81.06 110 ALA A O 1
ATOM 850 N N . ASN A 1 111 ? 7.224 13.339 -0.759 1.00 80.25 111 ASN A N 1
ATOM 851 C CA . ASN A 1 111 ? 7.765 12.294 -1.632 1.00 80.25 111 ASN A CA 1
ATOM 852 C C . ASN A 1 111 ? 8.561 12.850 -2.826 1.00 80.25 111 ASN A C 1
ATOM 854 O O . ASN A 1 111 ? 9.667 12.362 -3.014 1.00 80.25 111 ASN A O 1
ATOM 858 N N . PRO A 1 112 ? 8.102 13.856 -3.600 1.00 84.31 112 PRO A N 1
ATOM 859 C CA . PRO A 1 112 ? 8.925 14.483 -4.636 1.00 84.31 112 PRO A CA 1
ATOM 860 C C . PRO A 1 112 ? 10.313 14.919 -4.158 1.00 84.31 112 PRO A C 1
ATOM 862 O O . PRO A 1 112 ? 11.297 14.640 -4.833 1.00 84.31 112 PRO A O 1
ATOM 865 N N . ALA A 1 113 ? 10.408 15.538 -2.976 1.00 85.25 113 ALA A N 1
ATOM 866 C CA . ALA A 1 113 ? 11.695 15.928 -2.405 1.00 85.25 113 ALA A CA 1
ATOM 867 C C . ALA A 1 113 ? 12.556 14.697 -2.073 1.00 85.25 113 ALA A C 1
ATOM 869 O O . ALA A 1 113 ? 13.712 14.618 -2.480 1.00 85.25 113 ALA A O 1
ATOM 870 N N . LEU A 1 114 ? 11.983 13.700 -1.393 1.00 84.56 114 LEU A N 1
ATOM 871 C CA . LEU A 1 114 ? 12.694 12.461 -1.058 1.00 84.56 114 LEU A CA 1
ATOM 872 C C . LEU A 1 114 ? 13.141 11.683 -2.304 1.00 84.56 114 LEU A C 1
ATOM 874 O O . LEU A 1 114 ? 14.219 11.098 -2.307 1.00 84.56 114 LEU A O 1
ATOM 878 N N . GLU A 1 115 ? 12.337 11.677 -3.363 1.00 86.44 115 GLU A N 1
ATOM 879 C CA . GLU A 1 115 ? 12.679 11.026 -4.626 1.00 86.44 115 GLU A CA 1
ATOM 880 C C . GLU A 1 115 ? 13.771 11.795 -5.372 1.00 86.44 115 GLU A C 1
ATOM 882 O O . GLU A 1 115 ? 14.692 11.167 -5.882 1.00 86.44 115 GLU A O 1
ATOM 887 N N . ALA A 1 116 ? 13.732 13.130 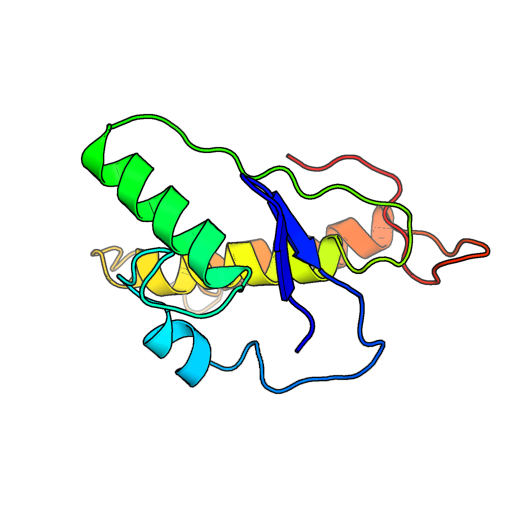-5.375 1.00 87.56 116 ALA A N 1
ATOM 888 C CA . A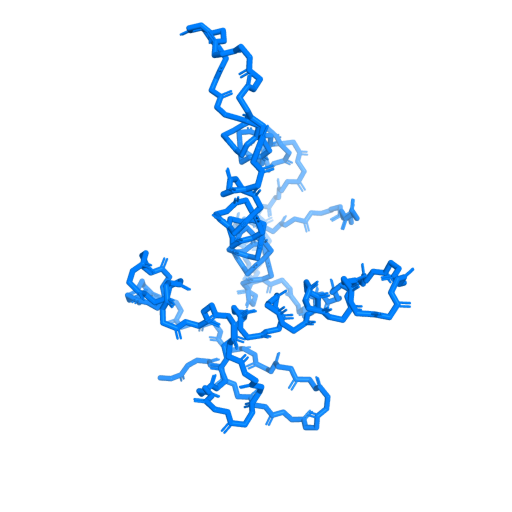LA A 1 116 ? 14.750 13.952 -6.030 1.00 87.56 116 ALA A CA 1
ATOM 889 C C . ALA A 1 116 ? 16.159 13.731 -5.452 1.00 87.56 116 ALA A C 1
ATOM 891 O O . ALA A 1 116 ? 17.130 13.719 -6.204 1.00 87.56 116 ALA A O 1
ATOM 892 N N . PHE A 1 117 ? 16.274 13.532 -4.134 1.00 90.50 117 PHE A N 1
ATOM 893 C CA . PHE A 1 117 ? 17.567 13.316 -3.468 1.00 90.50 117 PHE A CA 1
ATOM 894 C C . PHE A 1 117 ? 17.915 11.841 -3.233 1.00 90.50 117 PHE A C 1
ATOM 896 O O . PHE A 1 117 ? 19.083 11.510 -3.043 1.00 90.50 117 PHE A O 1
ATOM 903 N N . GLY A 1 118 ? 16.920 10.954 -3.199 1.00 88.31 118 GLY A N 1
ATOM 904 C CA . GLY A 1 118 ? 17.090 9.568 -2.765 1.00 88.31 118 GLY A CA 1
ATOM 905 C C . GLY A 1 118 ? 16.820 8.513 -3.837 1.00 88.31 118 GLY A C 1
ATOM 906 O O . GLY A 1 118 ? 17.097 7.330 -3.602 1.00 88.31 118 GLY A O 1
ATOM 907 N N . ASN A 1 119 ? 16.292 8.892 -5.003 1.00 90.50 119 ASN A N 1
ATOM 908 C CA . ASN A 1 119 ? 16.125 7.973 -6.122 1.00 90.50 119 ASN A CA 1
ATOM 909 C C . ASN A 1 119 ? 17.216 8.171 -7.176 1.00 90.50 119 ASN A C 1
ATOM 911 O O . ASN A 1 119 ? 17.739 9.261 -7.379 1.00 90.50 119 ASN A O 1
ATOM 915 N N . ALA A 1 120 ? 17.536 7.087 -7.877 1.00 89.88 120 ALA A N 1
ATOM 916 C CA . ALA A 1 120 ? 18.458 7.103 -9.001 1.00 89.88 120 ALA A CA 1
ATOM 917 C C . ALA A 1 120 ? 18.002 6.121 -10.083 1.00 89.88 120 ALA A C 1
ATOM 919 O O . ALA A 1 120 ? 17.335 5.115 -9.800 1.00 89.88 120 ALA A O 1
ATOM 920 N N . LYS A 1 121 ? 18.414 6.387 -11.325 1.00 90.56 121 LYS A N 1
ATOM 921 C CA . LYS A 1 121 ? 18.256 5.443 -12.430 1.00 90.56 121 LYS A CA 1
ATOM 922 C C . LYS A 1 121 ? 19.135 4.216 -12.193 1.00 90.56 121 LYS A C 1
ATOM 924 O O . LYS A 1 121 ? 20.304 4.325 -11.832 1.00 90.56 121 LYS A O 1
ATOM 929 N N . THR A 1 122 ? 18.575 3.038 -12.431 1.00 87.31 122 THR A N 1
ATOM 930 C CA . THR A 1 122 ? 19.281 1.749 -12.402 1.00 87.31 122 THR A CA 1
ATOM 931 C C . THR A 1 122 ? 19.010 0.986 -13.694 1.00 87.31 122 THR A C 1
ATOM 933 O O . THR A 1 122 ? 18.110 1.346 -14.445 1.00 87.31 122 THR A O 1
ATOM 936 N N . VAL A 1 123 ? 19.730 -0.114 -13.934 1.00 84.56 123 VAL A N 1
ATOM 937 C CA . VAL A 1 123 ? 19.540 -0.960 -15.131 1.00 84.56 123 VAL A CA 1
ATOM 938 C C . VAL A 1 123 ? 18.098 -1.480 -15.269 1.00 84.56 123 VAL A C 1
ATOM 940 O O . VAL A 1 123 ? 17.631 -1.698 -16.379 1.00 84.56 123 VAL A O 1
ATOM 943 N N . ARG A 1 124 ? 17.380 -1.674 -14.153 1.00 80.69 124 ARG A N 1
ATOM 944 C CA . ARG A 1 124 ? 16.038 -2.290 -14.122 1.00 80.69 124 ARG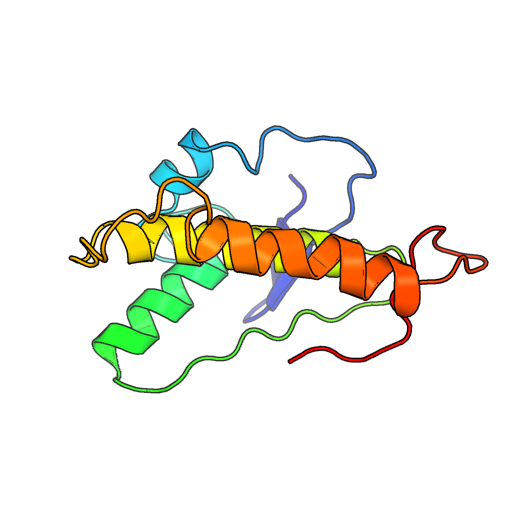 A CA 1
ATOM 945 C C . ARG A 1 124 ? 14.895 -1.319 -13.792 1.00 80.69 124 ARG A C 1
ATOM 947 O O . ARG A 1 124 ? 13.739 -1.730 -13.796 1.00 80.69 124 ARG A O 1
ATOM 954 N N . ASN A 1 125 ? 15.195 -0.071 -13.431 1.00 80.50 125 ASN A N 1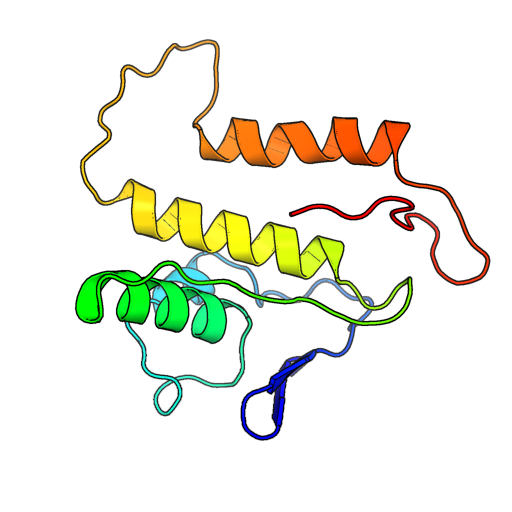
ATOM 955 C CA . ASN A 1 125 ? 14.196 0.903 -12.984 1.00 80.50 125 ASN A CA 1
ATOM 956 C C . ASN A 1 125 ? 14.758 2.328 -13.058 1.00 80.50 125 ASN A C 1
ATOM 958 O O . ASN A 1 125 ? 15.763 2.623 -12.402 1.00 80.50 125 ASN A O 1
ATOM 962 N N . ASP A 1 126 ? 14.074 3.201 -13.793 1.00 85.88 126 ASP A N 1
ATOM 963 C CA . ASP A 1 126 ? 14.481 4.592 -14.007 1.00 85.88 126 ASP A CA 1
ATOM 964 C C . ASP A 1 126 ? 14.304 5.488 -12.774 1.00 85.88 126 ASP A C 1
ATOM 966 O O . ASP A 1 126 ? 14.988 6.500 -12.659 1.00 85.88 126 ASP A O 1
ATOM 970 N N . ASN A 1 127 ? 13.447 5.101 -11.824 1.00 86.12 127 ASN A N 1
ATOM 971 C CA . ASN A 1 127 ? 13.198 5.852 -10.592 1.00 86.12 127 ASN A CA 1
ATOM 972 C C . ASN A 1 127 ? 13.312 4.930 -9.364 1.00 86.12 127 ASN A C 1
ATOM 974 O O . ASN A 1 127 ? 12.341 4.658 -8.653 1.00 86.12 127 ASN A O 1
ATOM 978 N N . SER A 1 128 ? 14.497 4.348 -9.156 1.00 85.19 128 SER A N 1
ATOM 979 C CA . SER A 1 128 ? 14.738 3.405 -8.062 1.00 85.19 128 SER A CA 1
ATOM 980 C C . SER A 1 128 ? 15.110 4.124 -6.772 1.00 85.19 128 SER A C 1
ATOM 982 O O . SER A 1 128 ? 16.163 4.749 -6.714 1.00 85.19 128 SER A O 1
ATOM 984 N N . SER A 1 129 ? 14.343 3.927 -5.697 1.00 85.31 129 SER A N 1
ATOM 985 C CA . SER A 1 129 ? 14.737 4.392 -4.360 1.00 85.31 129 SER A CA 1
ATOM 986 C C . SER A 1 129 ? 15.989 3.680 -3.856 1.00 85.31 129 SER A C 1
ATOM 988 O O . SER A 1 129 ? 16.100 2.451 -3.957 1.00 85.31 129 SER A O 1
ATOM 990 N N . ARG A 1 130 ? 16.939 4.459 -3.326 1.00 87.12 130 ARG A N 1
ATOM 991 C CA . ARG A 1 130 ? 18.236 3.985 -2.815 1.00 87.12 130 ARG A CA 1
ATOM 992 C C . ARG A 1 130 ? 18.409 4.106 -1.308 1.00 87.12 130 ARG A C 1
ATOM 994 O O . ARG A 1 130 ? 19.495 3.866 -0.801 1.00 87.12 130 ARG A O 1
ATOM 1001 N N . PHE A 1 131 ? 17.314 4.350 -0.606 1.00 85.50 131 PHE A N 1
ATOM 1002 C CA . PHE A 1 131 ? 17.227 4.413 0.846 1.00 85.50 131 PHE A CA 1
ATOM 1003 C C . PHE A 1 131 ? 16.040 3.571 1.339 1.00 85.50 131 PHE A C 1
ATOM 1005 O O . PHE A 1 131 ? 15.096 3.311 0.586 1.00 85.50 131 PHE A O 1
ATOM 1012 N N . GLY A 1 132 ? 16.100 3.132 2.597 1.00 76.06 132 GLY A N 1
ATOM 1013 C CA . GLY A 1 132 ? 14.953 2.568 3.307 1.00 76.06 132 GLY A CA 1
ATOM 1014 C C . GLY A 1 132 ? 14.113 3.687 3.922 1.00 76.06 132 GLY A C 1
ATOM 1015 O O . GLY A 1 132 ? 14.667 4.655 4.437 1.00 76.06 132 GLY A O 1
ATOM 1016 N N . LYS A 1 133 ? 12.785 3.563 3.862 1.00 78.81 133 LYS A N 1
ATOM 1017 C CA . LYS A 1 133 ? 11.831 4.476 4.504 1.00 78.81 133 LYS A CA 1
ATOM 1018 C C . LYS A 1 133 ? 10.924 3.651 5.413 1.00 78.81 133 LYS A C 1
ATOM 1020 O O . LYS A 1 133 ? 10.400 2.636 4.955 1.00 78.81 133 LYS A O 1
ATOM 1025 N N . PHE A 1 134 ? 10.783 4.088 6.659 1.00 73.69 134 PHE A N 1
ATOM 1026 C CA . PHE A 1 134 ? 9.823 3.569 7.628 1.00 73.69 134 PHE A CA 1
ATOM 1027 C C . PHE A 1 134 ? 8.810 4.672 7.921 1.00 73.69 134 PHE A C 1
ATOM 1029 O O . PHE A 1 134 ? 9.265 5.818 8.151 1.00 73.69 134 PHE A O 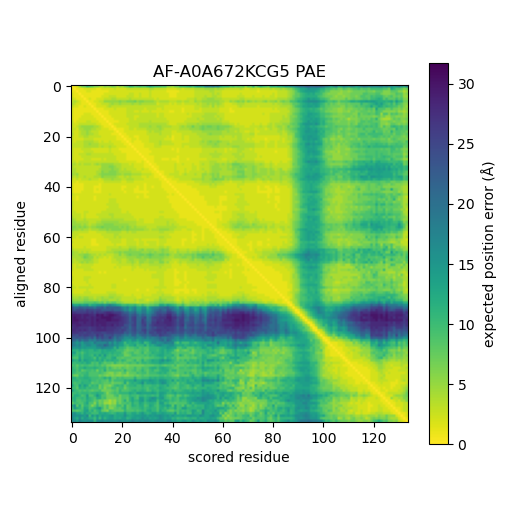1
#

pLDDT: mean 85.01, std 13.13, range [45.47, 96.69]

Mean predicted aligned error: 7.54 Å

InterPro domains:
  IPR001609 Myosin head, motor domain-like [PF00063] (1-134)
  IPR001609 Myosin head, motor domain-like [PR00193] (3-22)
  IPR001609 Myosin head, motor domain-like [PR00193] (59-84)
  IPR001609 Myosin head, motor domain-like [PR00193] (112-134)
  IPR001609 Myosin head, motor domain-like [PS51456] (1-134)
  IPR001609 Myosin head, motor domain-like [SM00242] (1-134)
  IPR027417 P-loop containing nucleoside triphosphate hydrolase [SSF52540] (1-134)
  IPR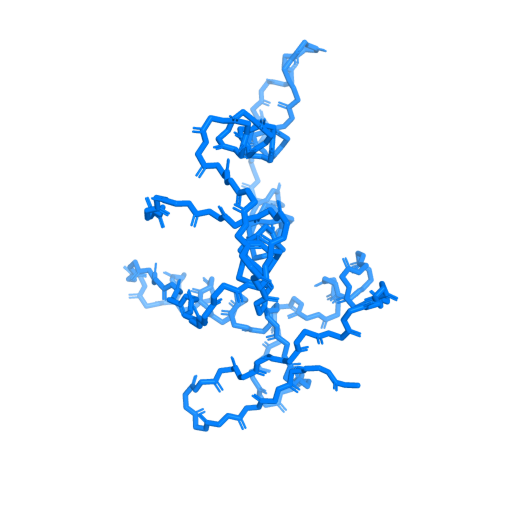036961 Kinesin motor domain superfamily [G3DSA:3.40.850.10] (1-134)

Foldseek 3Di:
DAWDDDPPDIHGADPVDDDCCLPPVNLVVLAPDAPVRDGRDLSNVLNVQVVCCVVVVDHDDDDQDDDWPRCSVVSVLSSLVSCCVVCVVPDPPPDPPVPDDDPNVVVNVVVVVCQVVAFDCDPRYHRGGNDDDD

Solvent-accessible surface area (backbone atoms only — not comparable to full-atom values): 8540 Å² total; per-residue (Å²): 137,50,45,41,72,55,89,94,43,77,46,69,55,63,75,93,62,95,65,89,78,78,38,70,68,48,56,59,71,36,58,90,40,52,75,92,75,46,76,60,46,70,58,38,55,48,39,45,42,54,50,46,30,70,73,72,70,45,93,74,86,84,87,81,80,78,67,77,63,52,47,52,71,59,54,53,54,52,46,52,52,50,51,42,66,64,53,65,75,66,80,72,85,63,80,81,48,96,88,55,73,54,74,55,50,51,60,56,57,48,46,62,58,50,43,71,77,37,34,43,69,51,102,73,23,74,78,26,72,75,69,90,85,132

Nearest PDB structures (foldseek):
  1mmn-assembly1_A  TM=9.544E-01  e=1.327E-12  Dictyostelium discoideum
  1w9i-assembly1_A  TM=9.541E-01  e=2.506E-12  Dictyostelium discoideum
  5t45-assembly1_A  TM=9.382E-01  e=2.206E-12  Gallus gallus
  1fmv-assembly1_A  TM=9.454E-01  e=3.444E-12  Dictyostelium discoideum
  1d0x-assembly1_A  TM=9.471E-01  e=5.728E-12  Dictyostelium discoideum

Sequence (134 aa):
MIYTYSGLFCVTVNPYKLLPVYDSEVVAAYRGKKRSEAPPHIFTISDNAYQYMLTDRENQSILITGESGVGKTVNTKRAIQYFASIAAVGGATGKRLPSKGTLEDQIIQANPALEAFGNAKTVRNDNSSRFGKF

Radius of gyration: 16.05 Å; Cα contacts (8 Å, |Δi|>4): 117; chains: 1; bounding box: 36×46×38 Å

Organism: Sinocyclocheilus grahami (NCBI:txid75366)

Secondary structure (DSSP, 8-state):
--EEEETTEEEE---SS--TTSSHHHHHHHTT--TTTS-S-HHHHHHHHHHHHHHH-----------TTSSHHHHHHHHHHHHHHHHTTSS------TTS--HHHHHHHHHHHHHHHHEEEETTEEEEE-S---